Protein AF-A0A5B1R4I8-F1 (afdb_monomer_lite)

Structure (mmCIF, N/CA/C/O backbone):
data_AF-A0A5B1R4I8-F1
#
_entry.id   AF-A0A5B1R4I8-F1
#
loop_
_atom_site.group_PDB
_atom_site.id
_atom_site.type_symbol
_atom_site.label_atom_id
_atom_site.label_alt_id
_atom_site.label_comp_id
_atom_site.label_asym_id
_atom_site.label_entity_id
_atom_site.label_seq_id
_atom_site.pdbx_PDB_ins_code
_atom_site.Cartn_x
_atom_site.Cartn_y
_atom_site.Cartn_z
_atom_site.occupancy
_atom_site.B_iso_or_equiv
_atom_site.auth_seq_id
_atom_site.auth_comp_id
_atom_site.auth_asym_id
_atom_site.auth_atom_id
_atom_site.pdbx_PDB_model_num
ATOM 1 N N . MET A 1 1 ? 56.153 -8.643 29.360 1.00 55.69 1 MET A N 1
ATOM 2 C CA . MET A 1 1 ? 56.517 -7.426 28.606 1.00 55.69 1 MET A CA 1
ATOM 3 C C . MET A 1 1 ? 56.686 -7.795 27.145 1.00 55.69 1 MET A C 1
ATOM 5 O O . MET A 1 1 ? 57.726 -8.326 26.800 1.00 55.69 1 MET A O 1
ATOM 9 N N . LEU A 1 2 ? 55.661 -7.574 26.323 1.00 50.69 2 LEU A N 1
ATOM 10 C CA . LEU A 1 2 ? 55.750 -7.568 24.861 1.00 50.69 2 LEU A CA 1
ATOM 11 C C . LEU A 1 2 ? 54.659 -6.614 24.362 1.00 50.69 2 LEU A C 1
ATOM 13 O O . LEU A 1 2 ? 53.471 -6.901 24.487 1.00 50.69 2 LEU A O 1
ATOM 17 N N . SER A 1 3 ? 55.096 -5.450 23.891 1.00 52.41 3 SER A N 1
ATOM 18 C CA . SER A 1 3 ? 54.272 -4.407 23.287 1.00 52.41 3 SER A CA 1
ATOM 19 C C . SER A 1 3 ? 53.891 -4.801 21.861 1.00 52.41 3 SER A C 1
ATOM 21 O O . SER A 1 3 ? 54.746 -5.240 21.092 1.00 52.41 3 SER A O 1
ATOM 23 N N . ARG A 1 4 ? 52.628 -4.593 21.486 1.00 55.16 4 ARG A N 1
ATOM 24 C CA . ARG A 1 4 ? 52.207 -4.484 20.086 1.00 55.16 4 ARG A CA 1
ATOM 25 C C . ARG A 1 4 ? 51.224 -3.331 19.961 1.00 55.16 4 ARG A C 1
ATOM 27 O O . ARG A 1 4 ? 50.082 -3.420 20.398 1.00 55.16 4 ARG A O 1
ATOM 34 N N . GLU A 1 5 ? 51.727 -2.251 19.385 1.00 56.59 5 GLU A N 1
ATOM 35 C CA . GLU A 1 5 ? 50.950 -1.146 18.849 1.00 56.59 5 GLU A CA 1
ATOM 36 C C . GLU A 1 5 ? 50.209 -1.621 17.591 1.00 56.59 5 GLU A C 1
ATOM 38 O O . GLU A 1 5 ? 50.748 -2.353 16.758 1.00 56.59 5 GLU A O 1
ATOM 43 N N . SER A 1 6 ? 48.959 -1.200 17.440 1.00 61.28 6 SER A N 1
ATOM 44 C CA . SER A 1 6 ? 48.276 -1.181 16.150 1.00 61.28 6 SER A CA 1
ATOM 45 C C . SER A 1 6 ? 47.501 0.116 16.048 1.00 61.28 6 SER A C 1
ATOM 47 O O . SER A 1 6 ? 46.487 0.316 16.710 1.00 61.28 6 SER A O 1
ATOM 49 N N . MET A 1 7 ? 48.039 1.004 15.219 1.00 54.91 7 MET A N 1
ATOM 50 C CA . MET A 1 7 ? 47.319 2.116 14.625 1.00 54.91 7 MET A CA 1
ATOM 51 C C . MET A 1 7 ? 46.495 1.589 13.450 1.00 54.91 7 MET A C 1
ATOM 53 O O . MET A 1 7 ? 47.052 0.910 12.591 1.00 54.91 7 MET A O 1
ATOM 57 N N . SER A 1 8 ? 45.213 1.948 13.368 1.00 48.31 8 SER A N 1
ATOM 58 C CA . SER A 1 8 ? 44.588 2.289 12.084 1.00 48.31 8 SER A CA 1
ATOM 59 C C . SER A 1 8 ? 43.256 3.017 12.291 1.00 48.31 8 SER A C 1
ATOM 61 O O . SER A 1 8 ? 42.452 2.654 13.146 1.00 48.31 8 SER A O 1
ATOM 63 N N . SER A 1 9 ? 43.088 4.081 11.514 1.00 49.16 9 SER A N 1
ATOM 64 C CA . SER A 1 9 ? 42.090 5.149 11.589 1.00 49.16 9 SER A CA 1
ATOM 65 C C . SER A 1 9 ? 40.672 4.739 11.160 1.00 49.16 9 SER A C 1
ATOM 67 O O . SER A 1 9 ? 40.530 3.904 10.267 1.00 49.16 9 SER A O 1
ATOM 69 N N . PRO A 1 10 ? 39.614 5.421 11.640 1.00 55.16 10 PRO A N 1
ATOM 70 C CA . PRO A 1 10 ? 38.330 5.466 10.953 1.00 55.16 10 PRO A CA 1
ATOM 71 C C . PRO A 1 10 ? 38.228 6.711 10.056 1.00 55.16 10 PRO A C 1
ATOM 73 O O . PRO A 1 10 ? 38.318 7.847 10.518 1.00 55.16 10 PRO A O 1
ATOM 76 N N . ASN A 1 11 ? 38.016 6.472 8.760 1.00 43.72 11 ASN A N 1
ATOM 77 C CA . ASN A 1 11 ? 37.629 7.482 7.779 1.00 43.72 11 ASN A CA 1
ATOM 78 C C . ASN A 1 11 ? 36.170 7.900 8.012 1.00 43.72 11 ASN A C 1
ATOM 80 O O . ASN A 1 11 ? 35.257 7.084 7.879 1.00 43.72 11 ASN A O 1
ATOM 84 N N . THR A 1 12 ? 35.950 9.179 8.305 1.00 43.41 12 THR A N 1
ATOM 85 C CA . THR A 1 12 ? 34.622 9.801 8.357 1.00 43.41 12 THR A CA 1
ATOM 86 C C . THR A 1 12 ? 34.209 10.213 6.942 1.00 43.41 12 THR A C 1
ATOM 88 O O . THR A 1 12 ? 34.702 11.202 6.403 1.00 43.41 12 THR A O 1
ATOM 91 N N . LEU A 1 13 ? 33.324 9.433 6.317 1.00 44.06 13 LEU A N 1
ATOM 92 C CA . LEU A 1 13 ? 32.713 9.754 5.025 1.00 44.06 13 LEU A CA 1
ATOM 93 C C . LEU A 1 13 ? 31.563 10.752 5.228 1.00 44.06 13 LEU A C 1
ATOM 95 O O . LEU A 1 13 ? 30.532 10.437 5.817 1.00 44.06 13 LEU A O 1
ATOM 99 N N . ASN A 1 14 ? 31.779 11.968 4.731 1.00 43.81 14 ASN A N 1
ATOM 100 C CA . ASN A 1 14 ? 30.800 13.042 4.630 1.00 43.81 14 ASN A CA 1
ATOM 101 C C . ASN A 1 14 ? 29.722 12.739 3.572 1.00 43.81 14 ASN A C 1
ATOM 103 O O . ASN A 1 14 ? 30.052 12.486 2.418 1.00 43.81 14 ASN A O 1
ATOM 107 N N . GLY A 1 15 ? 28.456 12.931 3.962 1.00 39.62 15 GLY A N 1
ATOM 108 C CA . GLY A 1 15 ? 27.463 13.709 3.203 1.00 39.62 15 GLY A CA 1
ATOM 109 C C . GLY A 1 15 ? 26.665 13.014 2.085 1.00 39.62 15 GLY A C 1
ATOM 110 O O . GLY A 1 15 ? 27.206 12.775 1.008 1.00 39.62 15 GLY A O 1
ATOM 111 N N . PRO A 1 16 ? 25.342 12.812 2.252 1.00 43.59 16 PRO A N 1
ATOM 112 C CA . PRO A 1 16 ? 24.443 12.525 1.139 1.00 43.59 16 PRO A CA 1
ATOM 113 C C . PRO A 1 16 ? 24.052 13.815 0.396 1.00 43.59 16 PRO A C 1
ATOM 115 O O . PRO A 1 16 ? 23.513 14.758 0.980 1.00 43.59 16 PRO A O 1
ATOM 118 N N . ASN A 1 17 ? 24.290 13.839 -0.918 1.00 41.38 17 ASN A N 1
ATOM 119 C CA . ASN A 1 17 ? 23.752 14.849 -1.828 1.00 41.38 17 ASN A CA 1
ATOM 120 C C . ASN A 1 17 ? 22.240 14.642 -1.995 1.00 41.38 17 ASN A C 1
ATOM 122 O O . ASN A 1 17 ? 21.794 13.665 -2.595 1.00 41.38 17 ASN A O 1
ATOM 126 N N . ALA A 1 18 ? 21.454 15.586 -1.481 1.00 39.88 18 ALA A N 1
ATOM 127 C CA . ALA A 1 18 ? 20.021 15.664 -1.713 1.00 39.88 18 ALA A CA 1
ATOM 128 C C . ALA A 1 18 ? 19.746 16.130 -3.154 1.00 39.88 18 ALA A C 1
ATOM 130 O O . ALA A 1 18 ? 19.922 17.304 -3.488 1.00 39.88 18 ALA A O 1
ATOM 131 N N . PHE A 1 19 ? 19.287 15.217 -4.011 1.00 45.62 19 PHE A N 1
ATOM 132 C CA . PHE A 1 19 ? 18.720 15.565 -5.312 1.00 45.62 19 PHE A CA 1
ATOM 133 C C . PHE A 1 19 ? 17.365 16.258 -5.109 1.00 45.62 19 PHE A C 1
ATOM 135 O O . PHE A 1 19 ? 16.342 15.622 -4.867 1.00 45.62 19 PHE A O 1
ATOM 142 N N . LYS A 1 20 ? 17.353 17.589 -5.223 1.00 44.16 20 LYS A N 1
ATOM 143 C CA . LYS A 1 20 ? 16.128 18.367 -5.435 1.00 44.16 20 LYS A CA 1
ATOM 144 C C . LYS A 1 20 ? 15.657 18.140 -6.870 1.00 44.16 20 LYS A C 1
ATOM 146 O O . LYS A 1 20 ? 16.235 18.707 -7.792 1.00 44.16 20 LYS A O 1
ATOM 151 N N . SER A 1 21 ? 14.600 17.354 -7.059 1.00 40.22 21 SER A N 1
ATOM 152 C CA . SER A 1 21 ? 13.831 17.368 -8.306 1.00 40.22 21 SER A CA 1
ATOM 153 C C . SER A 1 21 ? 12.453 17.974 -8.044 1.00 40.22 21 SER A C 1
ATOM 155 O O . SER A 1 21 ? 11.645 17.472 -7.271 1.00 40.22 21 SER A O 1
ATOM 157 N N . SER A 1 22 ? 12.252 19.144 -8.642 1.00 48.78 22 SER A N 1
ATOM 158 C CA . SER A 1 22 ? 10.980 19.848 -8.757 1.00 48.78 22 SER A CA 1
ATOM 159 C C . SER A 1 22 ? 10.248 19.262 -9.962 1.00 48.78 22 SER A C 1
ATOM 161 O O . SER A 1 22 ? 10.808 19.293 -11.058 1.00 48.78 22 SER A O 1
ATOM 163 N N . TRP A 1 23 ? 9.015 18.788 -9.788 1.00 51.16 23 TRP A N 1
ATOM 164 C CA . TRP A 1 23 ? 8.148 18.388 -10.898 1.00 51.16 23 TRP A CA 1
ATOM 165 C C . TRP A 1 23 ? 6.871 19.234 -10.917 1.00 51.16 23 TRP A C 1
ATOM 167 O O . TRP A 1 23 ? 6.248 19.414 -9.868 1.00 51.16 23 TRP A O 1
ATOM 177 N N . PRO A 1 24 ? 6.462 19.743 -12.092 1.00 52.94 24 PRO A N 1
ATOM 178 C CA . PRO A 1 24 ? 5.142 20.309 -12.294 1.00 52.94 24 PRO A CA 1
ATOM 179 C C . PRO A 1 24 ? 4.124 19.196 -12.571 1.00 52.94 24 PRO A C 1
ATOM 181 O O . PRO A 1 24 ? 4.432 18.176 -13.187 1.00 52.94 24 PRO A O 1
ATOM 184 N N . GLY A 1 25 ? 2.898 19.415 -12.098 1.00 45.69 25 GLY A N 1
ATOM 185 C CA . GLY A 1 25 ? 1.777 18.502 -12.270 1.00 45.69 25 GLY A CA 1
ATOM 186 C C . GLY A 1 25 ? 1.287 18.410 -13.716 1.00 45.69 25 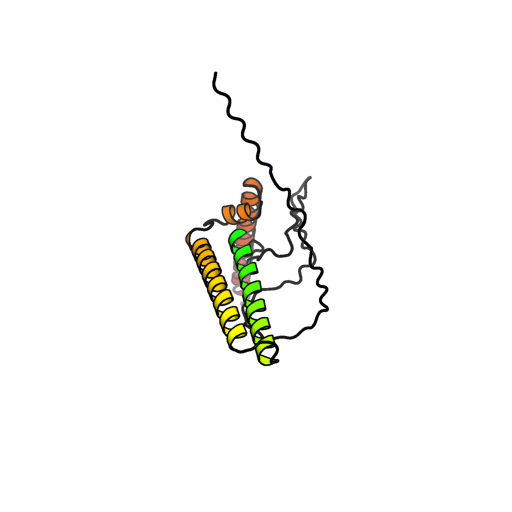GLY A C 1
ATOM 187 O O . GLY A 1 25 ? 1.279 19.392 -14.457 1.00 45.69 25 GLY A O 1
ATOM 188 N N . GLY A 1 26 ? 0.824 17.217 -14.082 1.00 39.75 26 GLY A N 1
ATOM 189 C CA . GLY A 1 26 ? 0.182 16.929 -15.359 1.00 39.75 26 GLY A CA 1
ATOM 190 C C . GLY A 1 26 ? -0.670 15.666 -15.258 1.00 39.75 26 GLY A C 1
ATOM 191 O O . GLY A 1 26 ? -0.153 14.562 -15.143 1.00 39.75 26 GLY A O 1
ATOM 192 N N . SER A 1 27 ? -1.982 15.877 -15.258 1.00 54.22 27 SER A N 1
ATOM 193 C CA . SER A 1 27 ? -3.074 14.899 -15.221 1.00 54.22 27 SER A CA 1
ATOM 194 C C . SER A 1 27 ? -3.151 14.033 -16.489 1.00 54.22 27 SER A C 1
ATOM 196 O O . SER A 1 27 ? -2.973 14.574 -17.577 1.00 54.22 27 SER A O 1
ATOM 198 N N . ALA A 1 28 ? -3.501 12.742 -16.364 1.00 45.56 28 ALA A N 1
ATOM 199 C CA . ALA A 1 28 ? -4.686 12.150 -17.017 1.00 45.56 28 ALA A CA 1
ATOM 200 C C . ALA A 1 28 ? -4.832 10.622 -16.795 1.00 45.56 28 ALA A C 1
ATOM 202 O O . ALA A 1 28 ? -3.913 9.832 -16.984 1.00 45.56 28 ALA A O 1
ATOM 203 N N . HIS A 1 29 ? -6.062 10.280 -16.410 1.00 48.75 29 HIS A N 1
ATOM 204 C CA . HIS A 1 29 ? -6.829 9.028 -16.368 1.00 48.75 29 HIS A CA 1
ATOM 205 C C . HIS A 1 29 ? -6.357 7.737 -17.073 1.00 48.75 29 HIS A C 1
ATOM 207 O O . HIS A 1 29 ? -6.018 7.722 -18.250 1.00 48.75 29 HIS A O 1
ATOM 213 N N . GLY A 1 30 ? -6.579 6.616 -16.372 1.00 37.00 30 GLY A N 1
ATOM 214 C CA . GLY A 1 30 ? -6.751 5.264 -16.923 1.00 37.00 30 GLY A CA 1
ATOM 215 C C . GLY A 1 30 ? -7.146 4.293 -15.805 1.00 37.00 30 GLY A C 1
ATOM 216 O O . GLY A 1 30 ? -6.311 3.950 -14.979 1.00 37.00 30 GLY A O 1
ATOM 217 N N . GLY A 1 31 ? -8.436 3.958 -15.708 1.00 41.28 31 GLY A N 1
ATOM 218 C CA . GLY A 1 31 ? -9.053 3.335 -14.534 1.00 41.28 31 GLY A CA 1
ATOM 219 C C . GLY A 1 31 ? -8.871 1.820 -14.388 1.00 41.28 31 GLY A C 1
ATOM 220 O O . GLY A 1 31 ? -8.952 1.067 -15.353 1.00 41.28 31 GLY A O 1
ATOM 221 N N . SER A 1 32 ? -8.746 1.407 -13.127 1.00 39.34 32 SER A N 1
ATOM 222 C CA . SER A 1 32 ? -9.056 0.081 -12.593 1.00 39.34 32 SER A CA 1
ATOM 223 C C . SER A 1 32 ? -9.916 0.319 -11.348 1.00 39.34 32 SER A C 1
ATOM 225 O O . SER A 1 32 ? -9.500 1.008 -10.414 1.00 39.34 32 SER A O 1
ATOM 227 N N . TYR A 1 33 ? -11.169 -0.137 -11.379 1.00 38.03 33 TYR A N 1
ATOM 228 C CA . TYR A 1 33 ? -12.162 0.125 -10.337 1.00 38.03 33 TYR A CA 1
ATOM 229 C C . TYR A 1 33 ? -11.952 -0.800 -9.133 1.00 38.03 33 TYR A C 1
ATOM 231 O O . TYR A 1 33 ? -12.708 -1.743 -8.921 1.00 38.03 33 TYR A O 1
ATOM 239 N N . PHE A 1 34 ? -10.981 -0.478 -8.284 1.00 36.94 34 PHE A N 1
ATOM 240 C CA . PHE A 1 34 ? -11.205 -0.653 -6.854 1.00 36.94 34 PHE A CA 1
ATOM 241 C C . PHE A 1 34 ? -11.958 0.586 -6.377 1.00 36.94 34 PHE A C 1
ATOM 243 O O . PHE A 1 34 ? -11.465 1.706 -6.511 1.00 36.94 34 PHE A O 1
ATOM 250 N N . HIS A 1 35 ? -13.168 0.408 -5.841 1.00 35.53 35 HIS A N 1
ATOM 251 C CA . HIS A 1 35 ? -13.882 1.456 -5.109 1.00 35.53 35 HIS A CA 1
ATOM 252 C C . HIS A 1 35 ? -13.133 1.771 -3.803 1.00 35.53 35 HIS A C 1
ATOM 254 O O . HIS A 1 35 ? -13.591 1.488 -2.701 1.00 35.53 35 HIS A O 1
ATOM 260 N N . SER A 1 36 ? -11.948 2.363 -3.929 1.00 37.72 36 SER A N 1
ATOM 261 C CA . SER A 1 36 ? -11.326 3.130 -2.870 1.00 37.72 36 SER A CA 1
ATOM 262 C C . SER A 1 36 ? -12.093 4.441 -2.820 1.00 37.72 36 SER A C 1
ATOM 264 O O . SER A 1 36 ? -11.962 5.294 -3.702 1.00 37.72 36 SER A O 1
ATOM 266 N N . CYS A 1 37 ? -12.976 4.571 -1.833 1.00 35.22 37 CYS A N 1
ATOM 267 C CA . CYS A 1 37 ? -13.585 5.845 -1.494 1.00 35.22 37 CYS A CA 1
ATOM 268 C C . CYS A 1 37 ? -12.460 6.802 -1.076 1.00 35.22 37 CYS A C 1
ATOM 270 O O . CYS A 1 37 ? -12.168 6.942 0.109 1.00 35.22 37 CYS A O 1
ATOM 272 N N . ARG A 1 38 ? -11.826 7.477 -2.045 1.00 34.19 38 ARG A N 1
ATOM 273 C CA . ARG A 1 38 ? -11.062 8.702 -1.800 1.00 34.19 38 ARG A CA 1
ATOM 274 C C . ARG A 1 38 ? -12.071 9.778 -1.421 1.00 34.19 38 ARG A C 1
ATOM 276 O O . ARG A 1 38 ? -12.463 10.611 -2.232 1.00 34.19 38 ARG A 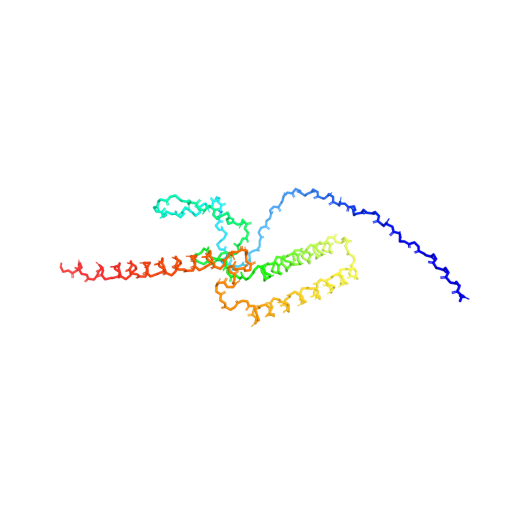O 1
ATOM 283 N N . LEU A 1 39 ? -12.546 9.700 -0.181 1.00 32.34 39 LEU A N 1
ATOM 284 C CA . LEU A 1 39 ? -13.180 10.821 0.482 1.00 32.34 39 LEU A CA 1
ATOM 285 C C . LEU A 1 39 ? -12.155 11.957 0.429 1.00 32.34 39 LEU A C 1
ATOM 287 O O . LEU A 1 39 ? -11.015 11.790 0.859 1.00 32.34 39 LEU A O 1
ATOM 291 N N . SER A 1 40 ? -12.524 13.078 -0.184 1.00 34.88 40 SER A N 1
ATOM 292 C CA . SER A 1 40 ? -11.765 14.316 -0.058 1.00 34.88 40 SER A CA 1
ATOM 293 C C . SER A 1 40 ? -11.870 14.722 1.411 1.00 34.88 40 SER A C 1
ATOM 295 O O . SER A 1 40 ? -12.924 15.157 1.869 1.00 34.88 40 SER A O 1
ATOM 297 N N . VAL A 1 41 ? -10.828 14.411 2.183 1.00 41.91 41 VAL A N 1
ATOM 298 C CA . VAL A 1 41 ? -10.797 14.644 3.626 1.00 41.91 41 VAL A CA 1
ATOM 299 C C . VAL A 1 41 ? -10.325 16.071 3.860 1.00 41.91 41 VAL A C 1
ATOM 301 O O . VAL A 1 41 ? -9.137 16.324 4.054 1.00 41.91 41 VAL A O 1
ATOM 304 N N . ASP A 1 42 ? -11.273 17.005 3.885 1.00 36.81 42 ASP A N 1
ATOM 305 C CA . ASP A 1 42 ? -11.157 18.123 4.814 1.00 36.81 42 ASP A CA 1
ATOM 306 C C . ASP A 1 42 ? -10.993 17.507 6.206 1.00 36.81 42 ASP A C 1
ATOM 308 O O . ASP A 1 42 ? -11.856 16.755 6.652 1.00 36.81 42 ASP A O 1
ATOM 312 N N . SER A 1 43 ? -9.838 17.751 6.830 1.00 39.09 43 SER A N 1
ATOM 313 C CA . SER A 1 43 ? -9.430 17.314 8.172 1.00 39.09 43 SER A CA 1
ATOM 314 C C . SER A 1 43 ? -10.612 16.952 9.087 1.00 39.09 43 SER A C 1
ATOM 316 O O . SER A 1 43 ? -11.187 17.808 9.766 1.00 39.09 43 SER A O 1
ATOM 318 N N . TYR A 1 44 ? -11.000 15.671 9.110 1.00 39.62 44 TYR A N 1
ATOM 319 C CA . TYR A 1 44 ? -12.042 15.206 10.017 1.00 39.62 44 TYR A CA 1
ATOM 320 C C . TYR A 1 44 ? -11.448 15.157 11.424 1.00 39.62 44 TYR A C 1
ATOM 322 O O . TYR A 1 44 ? -10.849 14.169 11.846 1.00 39.62 44 TYR A O 1
ATOM 330 N N . CYS A 1 45 ? -11.638 16.234 12.184 1.00 39.66 45 CYS A N 1
ATOM 331 C CA . CYS A 1 45 ? -11.582 16.154 13.635 1.00 39.66 45 CYS A CA 1
ATOM 332 C C . CYS A 1 45 ? -12.733 15.246 14.084 1.00 39.66 45 CYS A C 1
ATOM 334 O O . CYS A 1 45 ? -13.885 15.679 14.124 1.00 39.66 45 CYS A O 1
ATOM 336 N N . LEU A 1 46 ? -12.436 13.993 14.439 1.00 42.78 46 LEU A N 1
ATOM 337 C CA . LEU A 1 46 ? -13.361 13.167 15.211 1.00 42.78 46 LEU A CA 1
ATOM 338 C C . LEU A 1 46 ? -13.572 13.856 16.562 1.00 42.78 46 LEU A C 1
ATOM 340 O O . LEU A 1 46 ? -12.806 13.667 17.505 1.00 42.78 46 LEU A O 1
ATOM 344 N N . LEU A 1 47 ? -14.608 14.690 16.656 1.00 39.47 47 LEU A N 1
ATOM 345 C CA . LEU A 1 47 ? -15.054 15.226 17.930 1.00 39.47 47 LEU A CA 1
ATOM 346 C C . LEU A 1 47 ? -15.589 14.048 18.747 1.00 39.47 47 LEU A C 1
ATOM 348 O O . LEU A 1 47 ? -16.633 13.452 18.466 1.00 39.47 47 LEU A O 1
ATOM 352 N N . ILE A 1 48 ? -14.808 13.654 19.745 1.00 43.28 48 ILE A N 1
ATOM 353 C CA . ILE A 1 48 ? -15.255 12.766 20.807 1.00 43.28 48 ILE A CA 1
ATOM 354 C C . ILE A 1 48 ? -16.200 13.610 21.666 1.00 43.28 48 ILE A C 1
ATOM 356 O O . ILE A 1 48 ? -15.767 14.300 22.584 1.00 43.28 48 ILE A O 1
ATOM 360 N N . SER A 1 49 ? -17.491 13.623 21.330 1.00 40.69 49 SER A N 1
ATOM 361 C CA . SER A 1 49 ? -18.526 14.219 22.178 1.00 40.69 49 SER A CA 1
ATOM 362 C C . SER A 1 49 ? -18.769 13.311 23.385 1.00 40.69 49 SER A C 1
ATOM 364 O O . SER A 1 49 ? -19.757 12.589 23.451 1.00 40.69 49 SER A O 1
ATOM 366 N N . GLY A 1 50 ? -17.816 13.318 24.315 1.00 40.75 50 GLY A N 1
ATOM 367 C CA . GLY A 1 50 ? -17.966 12.827 25.676 1.00 40.75 50 GLY A CA 1
ATOM 368 C C . GLY A 1 50 ? -18.011 14.029 26.609 1.00 40.75 50 GLY A C 1
ATOM 369 O O . GLY A 1 50 ? -17.107 14.862 26.597 1.00 40.75 50 GLY A O 1
ATOM 370 N N . SER A 1 51 ? -19.101 14.146 27.362 1.00 49.75 51 SER A N 1
ATOM 371 C CA . SER A 1 51 ? -19.289 15.135 28.420 1.00 49.75 51 SER A CA 1
ATOM 372 C C . SER A 1 51 ? -18.046 15.242 29.317 1.00 49.75 51 SER A C 1
ATOM 374 O O . SER A 1 51 ? -17.501 14.233 29.752 1.00 49.75 51 SER A O 1
ATOM 376 N N . THR A 1 52 ? -17.662 16.489 29.608 1.00 43.47 52 THR A N 1
ATOM 377 C CA . THR A 1 52 ? -16.641 16.947 30.570 1.00 43.47 52 THR A CA 1
ATOM 378 C C . THR A 1 52 ? -15.176 16.550 30.309 1.00 43.47 52 THR A C 1
ATOM 380 O O . THR A 1 52 ? -14.707 15.486 30.685 1.00 43.47 52 THR A O 1
ATOM 383 N N . ALA A 1 53 ? -14.448 17.533 29.758 1.00 43.78 53 ALA A N 1
ATOM 384 C CA . ALA A 1 53 ? -13.027 17.823 29.977 1.00 43.78 53 ALA A CA 1
ATOM 385 C C . ALA A 1 53 ? -11.985 16.767 29.557 1.00 43.78 53 ALA A C 1
ATOM 387 O O . ALA A 1 53 ? -11.221 16.289 30.382 1.00 43.78 53 ALA A O 1
ATOM 388 N N . CYS A 1 54 ? -11.918 16.464 28.257 1.00 38.88 54 CYS A N 1
ATOM 389 C CA . CYS A 1 54 ? -10.674 16.344 27.473 1.00 38.88 54 CYS A CA 1
ATOM 390 C C . CYS A 1 54 ? -11.028 15.782 26.093 1.00 38.88 54 CYS A C 1
ATOM 392 O O . CYS A 1 54 ? -11.031 14.573 25.875 1.00 38.88 54 CYS A O 1
ATOM 394 N N . ALA A 1 55 ? -11.339 16.661 25.137 1.00 44.50 55 ALA A N 1
ATOM 395 C CA . ALA A 1 55 ? -11.431 16.258 23.740 1.00 44.50 55 ALA A CA 1
ATOM 396 C C . ALA A 1 55 ? -10.013 15.937 23.245 1.00 44.50 55 ALA A C 1
ATOM 398 O O . ALA A 1 55 ? -9.300 16.819 22.767 1.00 44.50 55 ALA A O 1
ATOM 399 N N . GLN A 1 56 ? -9.578 14.684 23.400 1.00 50.03 56 GLN A N 1
ATOM 400 C CA . GLN A 1 56 ? -8.370 14.202 22.742 1.00 50.03 56 GLN A CA 1
ATOM 401 C C . GLN A 1 56 ? -8.619 14.261 21.235 1.00 50.03 56 GLN A C 1
ATOM 403 O O . GLN A 1 56 ? -9.331 13.434 20.665 1.00 50.03 56 GLN A O 1
ATOM 408 N N . ARG A 1 57 ? -8.069 15.292 20.588 1.00 48.72 57 ARG A N 1
ATOM 409 C CA . ARG A 1 57 ? -7.974 15.346 19.132 1.00 48.72 57 ARG A CA 1
ATOM 410 C C . ARG A 1 57 ? -6.950 14.306 18.710 1.00 48.72 57 ARG A C 1
ATOM 412 O O . ARG A 1 57 ? -5.753 14.578 18.683 1.00 48.72 57 ARG A O 1
ATOM 419 N N . ILE A 1 58 ? -7.432 13.112 18.392 1.00 52.50 58 ILE A N 1
ATOM 420 C CA . ILE A 1 58 ? -6.636 12.134 17.664 1.00 52.50 58 ILE A CA 1
ATOM 421 C C . ILE A 1 58 ? -6.479 12.711 16.258 1.00 52.50 58 ILE A C 1
ATOM 423 O O . ILE A 1 58 ? -7.431 12.751 15.478 1.00 52.50 58 ILE A O 1
ATOM 427 N N . SER A 1 59 ? -5.299 13.260 15.975 1.00 50.41 59 SER A N 1
ATOM 428 C CA . SER A 1 59 ? -4.952 13.721 14.634 1.00 50.41 59 SER A CA 1
ATOM 429 C C . SER A 1 59 ? -4.721 12.482 13.779 1.00 50.41 59 SER A C 1
ATOM 431 O O . SER A 1 59 ? -3.674 11.850 13.863 1.00 50.41 59 SER A O 1
ATOM 433 N N . VAL A 1 60 ? -5.736 12.089 13.015 1.00 53.53 60 VAL A N 1
ATOM 434 C CA . VAL A 1 60 ? -5.646 10.962 12.084 1.00 53.53 60 VAL A CA 1
ATOM 435 C C . VAL A 1 60 ? -4.757 11.400 10.917 1.00 53.53 60 VAL A C 1
ATOM 437 O O . VAL A 1 60 ? -5.058 12.393 10.257 1.00 53.53 60 VAL A O 1
ATOM 440 N N . HIS A 1 61 ? -3.639 10.707 10.683 1.00 55.28 61 HIS A N 1
ATOM 441 C CA . HIS A 1 61 ? -2.748 11.016 9.564 1.00 55.28 61 HIS A CA 1
ATOM 442 C C . HIS A 1 61 ? -3.497 10.931 8.222 1.00 55.28 61 HIS A C 1
ATOM 444 O O . HIS A 1 61 ? -4.166 9.939 7.925 1.00 55.28 61 HIS A O 1
ATOM 450 N N . SER A 1 62 ? -3.383 11.974 7.394 1.00 56.28 62 SER A N 1
ATOM 451 C CA . SER A 1 62 ? -3.872 11.965 6.014 1.00 56.28 62 SER A CA 1
ATOM 452 C C . SER A 1 62 ? -3.080 10.919 5.220 1.00 56.28 62 SER A C 1
ATOM 454 O O . SER A 1 62 ? -1.919 11.150 4.897 1.00 56.28 62 SER A O 1
ATOM 456 N N . GLY A 1 63 ? -3.678 9.756 4.960 1.00 70.00 63 GLY A N 1
ATOM 457 C CA . GLY A 1 63 ? -3.012 8.640 4.271 1.00 70.00 63 GLY A CA 1
ATOM 458 C C . GLY A 1 63 ? -3.361 7.258 4.815 1.00 70.00 63 GLY A C 1
ATOM 459 O O . GLY A 1 63 ? -3.132 6.266 4.135 1.00 70.00 63 GLY A O 1
ATOM 460 N N . ILE A 1 64 ? -3.970 7.183 6.002 1.00 79.25 64 ILE A N 1
ATOM 461 C CA . ILE A 1 64 ? -4.380 5.906 6.584 1.00 79.25 64 ILE A CA 1
ATOM 462 C C . ILE A 1 64 ? -5.493 5.290 5.719 1.00 79.25 64 ILE A C 1
ATOM 464 O O . ILE A 1 64 ? -6.536 5.924 5.536 1.00 79.25 64 ILE A O 1
ATOM 468 N N . PRO A 1 65 ? -5.327 4.058 5.206 1.00 79.94 65 PRO A N 1
ATOM 469 C CA . PRO A 1 65 ? -6.368 3.382 4.451 1.00 79.94 65 PRO A CA 1
ATOM 470 C C . PRO A 1 65 ? -7.479 2.961 5.414 1.00 79.94 65 PRO A C 1
ATOM 472 O O . PRO A 1 65 ? -7.339 1.989 6.160 1.00 79.94 65 PRO A O 1
ATOM 475 N N . LEU A 1 66 ? -8.583 3.709 5.422 1.00 85.00 66 LEU A N 1
ATOM 476 C CA . LEU A 1 66 ? -9.718 3.449 6.303 1.00 85.00 66 LEU A CA 1
ATOM 477 C C . LEU A 1 66 ? -10.705 2.460 5.671 1.00 85.00 66 LEU A C 1
ATOM 479 O O . LEU A 1 66 ? -11.003 2.521 4.481 1.00 85.00 66 LEU A O 1
ATOM 483 N N . ASN A 1 67 ? -11.251 1.563 6.486 1.00 83.75 67 ASN A N 1
ATOM 484 C CA . ASN A 1 67 ? -12.366 0.704 6.108 1.00 83.75 67 ASN A CA 1
ATOM 485 C C . ASN A 1 67 ? -13.705 1.470 6.154 1.00 83.75 67 ASN A C 1
ATOM 487 O O . ASN A 1 67 ? -13.772 2.634 6.550 1.00 83.75 67 ASN A O 1
ATOM 491 N N . GLN A 1 68 ? -14.804 0.788 5.815 1.00 79.12 68 GLN A N 1
ATOM 492 C CA . GLN A 1 68 ? -16.169 1.343 5.843 1.00 79.12 68 GLN A CA 1
ATOM 493 C C . GLN A 1 68 ? -16.616 1.907 7.209 1.00 79.12 68 GLN A C 1
ATOM 495 O O . GLN A 1 68 ? -17.661 2.545 7.302 1.00 79.12 68 GLN A O 1
ATOM 500 N N . TRP A 1 69 ? -15.851 1.653 8.271 1.00 78.25 69 TRP A N 1
ATOM 501 C CA . TRP A 1 69 ? -16.115 2.111 9.629 1.00 78.25 69 TRP A CA 1
ATOM 502 C C . TRP A 1 69 ? -15.142 3.197 10.107 1.00 78.25 69 TRP A C 1
ATOM 504 O O . TRP A 1 69 ? -15.145 3.526 11.292 1.00 78.25 69 TRP A O 1
ATOM 514 N N . GLY A 1 70 ? -14.303 3.737 9.217 1.00 83.12 70 GLY A N 1
ATOM 515 C CA . GLY A 1 70 ? -13.348 4.794 9.551 1.00 83.12 70 GLY A CA 1
ATOM 516 C C . GLY A 1 70 ? -12.153 4.321 10.383 1.00 83.12 70 GLY A C 1
ATOM 517 O O . GLY A 1 70 ? -11.517 5.142 11.036 1.00 83.12 70 GLY A O 1
ATOM 518 N N . LEU A 1 71 ? -11.859 3.016 10.393 1.00 85.12 71 LEU A N 1
ATOM 519 C CA . LEU A 1 71 ? -10.704 2.436 11.088 1.00 85.12 71 LEU A CA 1
ATOM 520 C C . LEU A 1 71 ? -9.639 1.981 10.090 1.00 85.12 71 LEU A C 1
ATOM 522 O O . LEU A 1 71 ? -10.017 1.600 8.981 1.00 85.12 71 LEU A O 1
ATOM 526 N N . PRO A 1 72 ? -8.345 1.951 10.462 1.00 87.38 72 PRO A N 1
ATOM 527 C CA . PRO A 1 72 ? -7.315 1.402 9.592 1.00 87.38 72 PRO A CA 1
ATOM 528 C C . PRO A 1 72 ? -7.672 -0.020 9.144 1.00 87.38 72 PRO A C 1
ATOM 530 O O . PRO A 1 72 ? -8.096 -0.855 9.943 1.00 87.38 72 PRO A O 1
ATOM 533 N N . SER A 1 73 ? -7.551 -0.266 7.844 1.00 86.88 73 SER A N 1
ATOM 534 C CA . SER A 1 73 ? -7.940 -1.526 7.200 1.00 86.88 73 SER A CA 1
ATOM 535 C C . SER A 1 73 ? -6.863 -2.610 7.279 1.00 86.88 73 SER A C 1
ATOM 537 O O . SER A 1 73 ? -7.189 -3.790 7.199 1.00 86.88 73 SER A O 1
ATOM 539 N N . CYS A 1 74 ? -5.605 -2.219 7.465 1.00 89.50 74 CYS A N 1
ATOM 540 C CA . CYS A 1 74 ? -4.445 -3.101 7.533 1.00 89.50 74 CYS A CA 1
ATOM 541 C C . CYS A 1 74 ? -3.409 -2.556 8.526 1.00 89.50 74 CYS A C 1
ATOM 543 O O . CYS A 1 74 ? -3.550 -1.441 9.039 1.00 89.50 74 CYS A O 1
ATOM 545 N N . SER A 1 75 ? -2.375 -3.348 8.811 1.00 92.69 75 SER A N 1
ATOM 546 C CA . SER A 1 75 ? -1.257 -2.919 9.653 1.00 92.69 75 SER A CA 1
ATOM 547 C C . SER A 1 75 ? -0.460 -1.787 8.999 1.00 92.69 75 SER A C 1
ATOM 549 O O . SER A 1 75 ? -0.432 -1.656 7.774 1.00 92.69 75 SER A O 1
ATOM 551 N N . TYR A 1 76 ? 0.239 -0.991 9.810 1.00 92.19 76 TYR A N 1
ATOM 552 C CA . TYR A 1 76 ? 1.130 0.050 9.291 1.00 92.19 76 TYR A CA 1
ATOM 553 C C . TYR A 1 76 ? 2.216 -0.527 8.371 1.00 92.19 76 TYR A C 1
ATOM 555 O O . TYR A 1 76 ? 2.470 0.010 7.297 1.00 92.19 76 TYR A O 1
ATOM 563 N N . ARG A 1 77 ? 2.817 -1.664 8.751 1.00 93.69 77 ARG A N 1
ATOM 564 C CA . ARG A 1 77 ? 3.845 -2.339 7.942 1.00 93.69 77 ARG A CA 1
ATOM 565 C C . ARG A 1 77 ? 3.306 -2.758 6.575 1.00 93.69 77 ARG A C 1
ATOM 567 O O . ARG A 1 77 ? 3.946 -2.474 5.569 1.00 93.69 77 ARG A O 1
ATOM 574 N N . TYR A 1 78 ? 2.119 -3.364 6.533 1.00 93.75 78 TYR A N 1
ATOM 575 C CA . TYR A 1 78 ? 1.463 -3.710 5.272 1.00 93.75 78 TYR A CA 1
ATOM 576 C C . TYR A 1 78 ? 1.190 -2.461 4.429 1.00 93.75 78 TYR A C 1
ATOM 578 O O . TYR A 1 78 ? 1.445 -2.455 3.229 1.00 93.75 78 TYR A O 1
ATOM 586 N N . HIS A 1 79 ? 0.693 -1.387 5.051 1.00 92.56 79 HIS A N 1
ATOM 587 C CA . HIS A 1 79 ? 0.434 -0.138 4.343 1.00 92.56 79 HIS A CA 1
ATOM 588 C C . HIS A 1 79 ? 1.701 0.432 3.694 1.00 92.56 79 HIS A C 1
ATOM 590 O O . HIS A 1 79 ? 1.649 0.832 2.535 1.00 92.56 79 HIS A O 1
ATOM 596 N N . MET A 1 80 ? 2.834 0.414 4.400 1.00 94.44 80 MET A N 1
ATOM 597 C CA . MET A 1 80 ? 4.115 0.855 3.844 1.00 94.44 80 MET A CA 1
ATOM 598 C C . MET A 1 80 ? 4.560 -0.007 2.659 1.00 94.44 80 MET A C 1
ATOM 600 O O . MET A 1 80 ? 4.934 0.546 1.631 1.00 94.44 80 MET A O 1
ATOM 604 N N . LEU A 1 81 ? 4.451 -1.336 2.763 1.00 95.44 81 LEU A N 1
ATOM 605 C CA . LEU A 1 81 ? 4.767 -2.239 1.648 1.00 95.44 81 LEU A CA 1
ATOM 606 C C . LEU A 1 81 ? 3.891 -1.958 0.423 1.00 95.44 81 LEU A C 1
ATOM 608 O O . LEU A 1 81 ? 4.389 -1.931 -0.695 1.00 95.44 81 LEU A O 1
ATOM 612 N N . HIS A 1 82 ? 2.604 -1.684 0.634 1.00 93.19 82 HIS A N 1
ATOM 613 C CA . HIS A 1 82 ? 1.698 -1.340 -0.456 1.00 93.19 82 HIS A CA 1
ATOM 614 C C . HIS A 1 82 ? 2.039 0.008 -1.113 1.00 93.19 82 HIS A C 1
ATOM 616 O O . HIS A 1 82 ? 1.876 0.160 -2.319 1.00 93.19 82 HIS A O 1
ATOM 622 N N . LEU A 1 83 ? 2.522 0.994 -0.348 1.00 93.88 83 LEU A N 1
ATOM 623 C CA . LEU A 1 83 ? 3.014 2.249 -0.927 1.00 93.88 83 LEU A CA 1
ATOM 624 C C . LEU A 1 83 ? 4.276 2.029 -1.770 1.00 93.88 83 LEU A C 1
ATOM 626 O O . LEU A 1 83 ? 4.390 2.621 -2.840 1.00 93.88 83 LEU A O 1
ATOM 630 N N . GLU A 1 84 ? 5.195 1.177 -1.312 1.00 95.94 84 GLU A N 1
ATOM 631 C CA . GLU A 1 84 ? 6.386 0.813 -2.088 1.00 95.94 84 GLU A CA 1
ATOM 632 C C . GLU A 1 84 ? 6.020 0.066 -3.381 1.00 95.94 84 GLU A C 1
ATOM 634 O O . GLU A 1 84 ? 6.601 0.338 -4.427 1.00 95.94 84 GLU A O 1
ATOM 639 N N . ASP A 1 85 ? 5.040 -0.836 -3.329 1.00 95.75 85 ASP A N 1
ATOM 640 C CA . ASP A 1 85 ? 4.517 -1.556 -4.496 1.00 95.75 85 ASP A CA 1
ATOM 641 C C . ASP A 1 85 ? 3.983 -0.586 -5.567 1.00 95.75 85 ASP A C 1
ATOM 643 O O . ASP A 1 85 ? 4.397 -0.634 -6.726 1.00 95.75 85 ASP A O 1
ATOM 647 N N . LEU A 1 86 ? 3.172 0.399 -5.157 1.00 94.50 86 LEU A N 1
ATOM 648 C CA . LEU A 1 86 ? 2.674 1.453 -6.051 1.00 94.50 86 LEU A CA 1
ATOM 649 C C . LEU A 1 86 ? 3.805 2.291 -6.672 1.00 94.50 86 LEU A C 1
ATOM 651 O O . LEU A 1 86 ? 3.735 2.653 -7.847 1.00 94.50 86 LEU A O 1
ATOM 655 N N . GLU A 1 87 ? 4.858 2.599 -5.910 1.00 96.56 87 GLU A N 1
ATOM 656 C CA . GLU A 1 87 ? 6.026 3.320 -6.432 1.00 96.56 87 GLU A CA 1
ATOM 657 C C . GLU A 1 87 ? 6.776 2.494 -7.493 1.00 96.56 87 GLU A C 1
ATOM 659 O O . GLU A 1 87 ? 7.231 3.033 -8.512 1.00 96.56 87 GLU A O 1
ATOM 664 N N . ILE A 1 88 ? 6.885 1.177 -7.292 1.00 96.19 88 ILE A N 1
ATOM 665 C CA . ILE A 1 88 ? 7.481 0.266 -8.274 1.00 96.19 88 ILE A CA 1
ATOM 666 C C . ILE A 1 88 ? 6.639 0.226 -9.549 1.00 96.19 88 ILE A C 1
ATOM 668 O O . ILE A 1 88 ? 7.200 0.367 -10.639 1.00 96.19 88 ILE A O 1
ATOM 672 N N . GLU A 1 89 ? 5.316 0.093 -9.438 1.00 95.50 89 GLU A N 1
ATOM 673 C CA . GLU A 1 89 ? 4.414 0.104 -10.594 1.00 95.50 89 GLU A CA 1
ATOM 674 C C . GLU A 1 89 ? 4.561 1.394 -11.417 1.00 95.50 89 GLU A C 1
ATOM 676 O O . GLU A 1 89 ? 4.709 1.350 -12.646 1.00 95.50 89 GLU A O 1
ATOM 681 N N . GLU A 1 90 ? 4.580 2.556 -10.753 1.00 96.94 90 GLU A N 1
ATOM 682 C CA . GLU A 1 90 ? 4.799 3.847 -11.413 1.00 96.94 90 GLU A CA 1
ATOM 683 C C . GLU A 1 90 ? 6.168 3.914 -12.101 1.00 96.94 90 GLU A C 1
ATOM 685 O O . GLU A 1 90 ? 6.285 4.416 -13.227 1.00 96.94 90 GLU A O 1
ATOM 690 N N . THR A 1 91 ? 7.201 3.357 -11.469 1.00 97.62 91 THR A N 1
ATOM 691 C CA . THR A 1 91 ? 8.557 3.312 -12.023 1.00 97.62 91 THR A CA 1
ATOM 692 C C . THR A 1 91 ? 8.632 2.424 -13.266 1.00 97.62 91 THR A C 1
ATOM 694 O O . THR A 1 91 ? 9.162 2.859 -14.292 1.00 97.62 91 THR A O 1
ATOM 697 N N . ILE A 1 92 ? 8.046 1.222 -13.236 1.00 96.31 92 ILE A N 1
ATOM 698 C CA . ILE A 1 92 ? 7.968 0.314 -14.395 1.00 96.31 92 ILE A CA 1
ATOM 699 C C . ILE A 1 92 ? 7.214 0.984 -15.549 1.00 96.31 92 ILE A C 1
ATOM 701 O O . ILE A 1 92 ? 7.649 0.925 -16.707 1.00 96.31 92 ILE A O 1
ATOM 705 N N . LYS A 1 93 ? 6.106 1.672 -15.245 1.00 97.38 93 LYS A N 1
ATOM 706 C CA . LYS A 1 93 ? 5.334 2.423 -16.240 1.00 97.38 93 LYS A CA 1
ATOM 707 C C . LYS A 1 93 ? 6.180 3.511 -16.896 1.00 97.38 93 LYS A C 1
ATOM 709 O O . LYS A 1 93 ? 6.156 3.643 -18.118 1.00 97.38 93 LYS A O 1
ATOM 714 N N . LYS A 1 94 ? 6.952 4.265 -16.111 1.00 97.81 94 LYS A N 1
ATOM 715 C CA . LYS A 1 94 ? 7.845 5.306 -16.632 1.00 97.81 94 LYS A CA 1
ATOM 716 C C . LYS A 1 94 ? 8.962 4.726 -17.502 1.00 97.81 94 LYS A C 1
ATOM 718 O O . LYS A 1 94 ? 9.184 5.231 -18.596 1.00 97.81 94 LYS A O 1
ATOM 723 N N . ILE A 1 95 ? 9.609 3.644 -17.065 1.00 97.31 95 ILE A N 1
ATOM 724 C CA . ILE A 1 95 ? 10.648 2.949 -17.846 1.00 97.31 95 ILE A CA 1
ATOM 725 C C . ILE A 1 95 ? 10.095 2.498 -19.202 1.00 97.31 95 ILE A C 1
ATOM 727 O O . ILE A 1 95 ? 10.748 2.671 -20.229 1.00 97.31 95 ILE A O 1
ATOM 731 N N . SER A 1 96 ? 8.868 1.976 -19.215 1.00 96.50 96 SER A N 1
ATOM 732 C CA . SER A 1 96 ? 8.191 1.571 -20.451 1.00 96.50 96 SER A CA 1
ATOM 733 C C . SER A 1 96 ? 7.933 2.768 -21.372 1.00 96.50 96 SER A C 1
ATOM 735 O O . SER A 1 96 ? 8.241 2.709 -22.557 1.00 96.50 96 SER A O 1
ATOM 737 N N . GLN A 1 97 ? 7.470 3.898 -20.826 1.00 98.19 97 GLN A N 1
ATOM 738 C CA . GLN A 1 97 ? 7.286 5.130 -21.602 1.00 98.19 97 GLN A CA 1
ATOM 739 C C . GLN A 1 97 ? 8.597 5.690 -22.166 1.00 98.19 97 GLN A C 1
ATOM 741 O O . GLN A 1 97 ? 8.598 6.266 -23.252 1.00 98.19 97 GLN A O 1
ATOM 746 N N . ASP A 1 98 ? 9.700 5.584 -21.429 1.00 97.88 98 ASP A N 1
ATOM 747 C CA . ASP A 1 98 ? 11.007 6.059 -21.886 1.00 97.88 98 ASP A CA 1
ATOM 748 C C . ASP A 1 98 ? 11.560 5.161 -23.008 1.00 97.88 98 ASP A C 1
ATOM 750 O O . ASP A 1 98 ? 12.144 5.669 -23.968 1.00 97.88 98 ASP A O 1
ATOM 754 N N . PHE A 1 99 ? 11.288 3.854 -22.962 1.00 97.88 99 PHE A N 1
ATOM 755 C CA . PHE A 1 99 ? 11.546 2.944 -24.080 1.00 97.88 99 PHE A CA 1
ATOM 756 C C . PHE A 1 99 ? 10.699 3.284 -25.316 1.00 97.88 99 PHE A C 1
ATOM 758 O O . PHE A 1 99 ? 11.254 3.436 -26.402 1.00 97.88 99 PHE A O 1
ATOM 765 N N . ASP A 1 100 ? 9.392 3.514 -25.155 1.00 97.81 100 ASP A N 1
ATOM 766 C CA . ASP A 1 100 ? 8.499 3.890 -26.266 1.00 97.81 100 ASP A CA 1
ATOM 767 C C . ASP A 1 100 ? 8.929 5.199 -26.956 1.00 97.81 100 ASP A C 1
ATOM 769 O O . ASP A 1 100 ? 8.722 5.389 -28.156 1.00 97.81 100 ASP A O 1
ATOM 773 N N . LYS A 1 101 ? 9.561 6.114 -26.210 1.00 98.19 101 LYS A N 1
ATOM 774 C CA . LYS A 1 101 ? 10.131 7.370 -26.731 1.00 98.19 101 LYS A CA 1
ATOM 775 C C . LYS A 1 101 ? 11.506 7.197 -27.387 1.00 98.19 101 LYS A C 1
ATOM 777 O O . LYS A 1 101 ? 12.060 8.181 -27.873 1.00 98.19 101 LYS A O 1
ATOM 782 N N . GLY A 1 102 ? 12.078 5.994 -27.366 1.00 97.75 102 GLY A N 1
ATOM 783 C CA . GLY A 1 102 ? 13.428 5.711 -27.851 1.00 97.75 102 GLY A CA 1
ATOM 784 C C . GLY A 1 102 ? 14.543 6.290 -26.974 1.00 97.75 102 GLY A C 1
ATOM 785 O O . GLY A 1 102 ? 15.666 6.437 -27.448 1.00 97.75 102 GLY A O 1
ATOM 786 N N . VAL A 1 103 ? 14.247 6.652 -25.718 1.00 98.25 103 VAL A N 1
ATOM 787 C CA . VAL A 1 103 ? 15.258 7.129 -24.753 1.00 98.25 103 VAL A CA 1
ATOM 788 C C . VAL A 1 103 ? 16.123 5.968 -24.267 1.00 98.25 103 VAL A C 1
ATOM 790 O O . VAL A 1 103 ? 17.315 6.150 -24.028 1.00 98.25 103 VAL A O 1
ATOM 793 N N . LEU A 1 104 ? 15.522 4.784 -24.131 1.00 97.06 104 LEU A N 1
ATOM 794 C CA . LEU A 1 104 ? 16.194 3.551 -23.732 1.00 97.06 104 LEU A CA 1
ATOM 795 C C . LEU A 1 104 ? 16.329 2.608 -24.923 1.00 97.06 104 LEU A C 1
ATOM 797 O O . LEU A 1 104 ? 15.401 2.467 -25.721 1.00 97.06 104 LEU A O 1
ATOM 801 N N . ASP A 1 105 ? 17.464 1.917 -25.005 1.00 97.88 105 ASP A N 1
ATOM 802 C CA . ASP A 1 105 ? 17.590 0.769 -25.897 1.00 97.88 105 ASP A CA 1
ATOM 803 C C . ASP A 1 105 ? 16.901 -0.478 -25.307 1.00 97.88 105 ASP A C 1
ATOM 805 O O . ASP A 1 105 ? 16.551 -0.535 -24.124 1.00 97.88 105 ASP A O 1
ATOM 809 N N . PHE A 1 106 ? 16.699 -1.499 -26.144 1.00 97.31 106 PHE A N 1
ATOM 810 C CA . PHE A 1 106 ? 16.020 -2.731 -25.738 1.00 97.31 106 PHE A CA 1
ATOM 811 C C . PHE A 1 106 ? 16.742 -3.479 -24.606 1.00 97.31 106 PHE A C 1
ATOM 813 O O . PHE A 1 106 ? 16.088 -4.014 -23.712 1.00 97.31 106 PHE A O 1
ATOM 820 N N . ASN A 1 107 ? 18.077 -3.509 -24.613 1.00 97.88 107 ASN A N 1
ATOM 821 C CA . ASN A 1 107 ? 18.848 -4.236 -23.605 1.00 97.88 107 ASN A CA 1
ATOM 822 C C . ASN A 1 107 ? 18.767 -3.531 -22.244 1.00 97.88 107 ASN A C 1
ATOM 824 O O . ASN A 1 107 ? 18.571 -4.182 -21.220 1.00 97.88 107 ASN A O 1
ATOM 828 N N . GLN A 1 108 ? 18.865 -2.199 -22.232 1.00 97.56 108 GLN A N 1
ATOM 829 C CA . GLN A 1 108 ? 18.693 -1.368 -21.041 1.00 97.56 108 GLN A CA 1
ATOM 830 C C . GLN A 1 108 ? 17.287 -1.508 -20.465 1.00 97.56 108 GLN A C 1
ATOM 832 O O . GLN A 1 108 ? 17.133 -1.721 -19.263 1.00 97.56 108 GLN A O 1
ATOM 837 N N . TRP A 1 109 ? 16.266 -1.419 -21.320 1.00 97.62 109 TRP A N 1
ATOM 838 C CA . TRP A 1 109 ? 14.878 -1.608 -20.915 1.00 97.62 109 TRP A CA 1
ATOM 839 C C . TRP A 1 109 ? 14.660 -2.997 -20.304 1.00 97.62 109 TRP A C 1
ATOM 841 O O . TRP A 1 109 ? 14.132 -3.089 -19.198 1.00 97.62 109 TRP A O 1
ATOM 851 N N . SER A 1 110 ? 15.129 -4.062 -20.965 1.00 97.44 110 SER A N 1
ATOM 852 C CA . SER A 1 110 ? 14.968 -5.439 -20.485 1.00 97.44 110 SER A CA 1
ATOM 853 C C . SER A 1 110 ? 15.597 -5.642 -19.106 1.00 97.44 110 SER A C 1
ATOM 855 O O . SER A 1 110 ? 14.945 -6.181 -18.215 1.00 97.44 110 SER A O 1
ATOM 857 N N . LEU A 1 111 ? 16.834 -5.170 -18.907 1.00 98.00 111 LEU A N 1
ATOM 858 C CA . LEU A 1 111 ? 17.533 -5.285 -17.623 1.00 98.00 111 LEU A CA 1
ATOM 859 C C . LEU A 1 111 ? 16.829 -4.505 -16.506 1.00 98.00 111 LEU A C 1
ATOM 861 O O . LEU A 1 111 ? 16.720 -4.988 -15.380 1.00 98.00 111 LEU A O 1
ATOM 865 N N . LEU A 1 112 ? 16.340 -3.298 -16.805 1.00 97.50 112 LEU A N 1
ATOM 866 C CA . LEU A 1 112 ? 15.615 -2.487 -15.829 1.00 97.50 112 LEU A CA 1
ATOM 867 C C . LEU A 1 112 ? 14.282 -3.131 -15.448 1.00 97.50 112 LEU A C 1
ATOM 869 O O . LEU A 1 112 ? 13.963 -3.211 -14.264 1.00 97.50 112 LEU A O 1
ATOM 873 N N . VAL A 1 113 ? 13.512 -3.599 -16.431 1.00 94.75 113 VAL A N 1
ATOM 874 C CA . VAL A 1 113 ? 12.229 -4.261 -16.177 1.00 94.75 113 VAL A CA 1
ATOM 875 C C . VAL A 1 113 ? 12.432 -5.519 -15.339 1.00 94.75 113 VAL A C 1
ATOM 877 O O . VAL A 1 113 ? 11.713 -5.690 -14.362 1.00 94.75 113 VAL A O 1
ATOM 880 N N . GLU A 1 114 ? 13.417 -6.359 -15.658 1.00 96.81 114 GLU A N 1
ATOM 881 C CA . GLU A 1 114 ? 13.722 -7.566 -14.879 1.00 96.81 114 GLU A CA 1
ATOM 882 C C . GLU A 1 114 ? 14.052 -7.232 -13.416 1.00 96.81 114 GLU A C 1
ATOM 884 O O . GLU A 1 114 ? 13.408 -7.750 -12.505 1.00 96.81 114 GLU A O 1
ATOM 889 N N . HIS A 1 115 ? 14.952 -6.271 -13.186 1.00 97.69 115 HIS A N 1
ATOM 890 C CA . HIS A 1 115 ? 15.302 -5.813 -11.840 1.00 97.69 115 HIS A CA 1
ATOM 891 C C . HIS A 1 115 ? 14.081 -5.329 -11.036 1.00 97.69 115 HIS A C 1
ATOM 893 O O . HIS A 1 115 ? 13.919 -5.675 -9.864 1.00 97.69 115 HIS A O 1
ATOM 899 N N . TRP A 1 116 ? 13.204 -4.524 -11.646 1.00 97.44 116 TRP A N 1
ATOM 900 C CA . TRP A 1 116 ? 12.021 -4.011 -10.950 1.00 97.44 116 TRP A CA 1
ATOM 901 C C . TRP A 1 116 ? 10.938 -5.073 -10.751 1.00 97.44 116 TRP A C 1
ATOM 903 O O . TRP A 1 116 ? 10.273 -5.043 -9.719 1.00 97.44 116 TRP A O 1
ATOM 913 N N . ARG A 1 117 ? 10.805 -6.043 -11.663 1.00 94.44 117 ARG A N 1
ATOM 914 C CA . ARG A 1 117 ? 9.920 -7.209 -11.496 1.00 94.44 117 ARG A CA 1
ATOM 915 C C . ARG A 1 117 ? 10.359 -8.112 -10.350 1.00 94.44 117 ARG A C 1
ATOM 917 O O . ARG A 1 117 ? 9.514 -8.613 -9.612 1.00 94.44 117 ARG A O 1
ATOM 924 N N . ASP A 1 118 ? 11.659 -8.312 -10.174 1.00 97.94 118 ASP A N 1
ATOM 925 C CA . ASP A 1 118 ? 12.167 -9.074 -9.033 1.00 97.94 118 ASP A CA 1
ATOM 926 C C . ASP A 1 118 ? 11.897 -8.344 -7.713 1.00 97.94 118 ASP A C 1
ATOM 928 O O . ASP A 1 118 ? 11.497 -8.964 -6.725 1.00 97.94 118 ASP A O 1
ATOM 932 N N . ARG A 1 119 ? 12.033 -7.012 -7.701 1.00 97.75 119 ARG A N 1
ATOM 933 C CA . ARG A 1 119 ? 11.686 -6.201 -6.530 1.00 97.75 119 ARG A CA 1
ATOM 934 C C . ARG A 1 119 ? 10.185 -6.236 -6.223 1.00 97.75 119 ARG A C 1
ATOM 936 O O . ARG A 1 119 ? 9.830 -6.422 -5.065 1.00 97.75 119 ARG A O 1
ATOM 943 N N . GLU A 1 120 ? 9.331 -6.092 -7.235 1.00 96.69 120 GLU A N 1
ATOM 944 C CA . GLU A 1 120 ? 7.868 -6.229 -7.129 1.00 96.69 120 GLU A CA 1
ATOM 945 C C . GLU A 1 120 ? 7.501 -7.584 -6.507 1.00 96.69 120 GLU A C 1
ATOM 947 O O . GLU A 1 120 ? 6.781 -7.640 -5.513 1.00 96.69 120 GLU A O 1
ATOM 952 N N . ARG A 1 121 ? 8.091 -8.683 -7.005 1.00 97.69 121 ARG A N 1
ATOM 953 C CA . ARG A 1 121 ? 7.878 -10.030 -6.453 1.00 97.69 121 ARG A CA 1
ATOM 954 C C . ARG A 1 121 ? 8.282 -10.121 -4.982 1.00 97.69 121 ARG A C 1
ATOM 956 O O . ARG A 1 121 ? 7.519 -10.644 -4.177 1.00 97.69 121 ARG A O 1
ATOM 963 N N . ALA A 1 122 ? 9.444 -9.580 -4.621 1.00 98.06 122 ALA A N 1
ATOM 964 C CA . ALA A 1 122 ? 9.913 -9.587 -3.238 1.00 98.06 122 ALA A CA 1
ATOM 965 C C . ALA A 1 122 ? 9.005 -8.772 -2.295 1.00 98.06 122 ALA A C 1
ATOM 967 O O . ALA A 1 122 ? 8.846 -9.135 -1.129 1.00 98.06 122 ALA A O 1
ATOM 968 N N . ILE A 1 123 ? 8.409 -7.671 -2.766 1.00 97.00 123 ILE A N 1
ATOM 969 C CA . ILE A 1 123 ? 7.429 -6.906 -1.980 1.00 97.00 123 ILE A CA 1
ATOM 970 C C . ILE A 1 123 ? 6.114 -7.673 -1.861 1.00 97.00 123 ILE A C 1
ATOM 972 O O . ILE A 1 123 ? 5.584 -7.782 -0.756 1.00 97.00 123 ILE A O 1
ATOM 976 N N . ALA A 1 124 ? 5.627 -8.260 -2.953 1.00 94.81 124 ALA A N 1
ATOM 977 C CA . ALA A 1 124 ? 4.409 -9.060 -2.951 1.00 94.81 124 ALA A CA 1
ATOM 978 C C . ALA A 1 124 ? 4.507 -10.252 -1.983 1.00 94.81 124 ALA A C 1
ATOM 980 O O . ALA A 1 124 ? 3.574 -10.501 -1.221 1.00 94.81 124 ALA A O 1
ATOM 981 N N . GLU A 1 125 ? 5.653 -10.940 -1.944 1.00 97.38 125 GLU A N 1
ATOM 982 C CA . GLU A 1 125 ? 5.926 -12.009 -0.975 1.00 97.38 125 GLU A CA 1
ATOM 983 C C . GLU A 1 125 ? 5.841 -11.497 0.469 1.00 97.38 125 GLU A C 1
ATOM 985 O O . GLU A 1 125 ? 5.137 -12.086 1.288 1.00 97.38 125 GLU A O 1
ATOM 990 N N . LYS A 1 126 ? 6.459 -10.349 0.776 1.00 96.69 126 LYS A N 1
ATOM 991 C CA . LYS A 1 126 ? 6.351 -9.730 2.109 1.00 96.69 126 LYS A CA 1
ATOM 992 C C . LYS A 1 126 ? 4.915 -9.338 2.453 1.00 96.69 126 LYS A C 1
ATOM 994 O O . LYS A 1 126 ? 4.494 -9.513 3.590 1.00 96.69 126 LYS A O 1
ATOM 999 N N . MET A 1 127 ? 4.150 -8.808 1.502 1.00 94.44 127 MET A N 1
ATOM 1000 C CA . MET A 1 127 ? 2.742 -8.455 1.721 1.00 94.44 127 MET A CA 1
ATOM 1001 C C . MET A 1 127 ? 1.875 -9.691 1.987 1.00 94.44 127 MET A C 1
ATOM 1003 O O . MET A 1 127 ? 0.977 -9.652 2.833 1.00 94.44 127 MET A O 1
ATOM 1007 N N . ASP A 1 128 ? 2.142 -10.798 1.300 1.00 94.88 128 ASP A N 1
ATOM 1008 C CA . ASP A 1 128 ? 1.466 -12.073 1.535 1.00 94.88 128 ASP A CA 1
ATOM 1009 C C . ASP A 1 128 ? 1.841 -12.656 2.909 1.00 94.88 128 ASP A C 1
ATOM 1011 O O . ASP A 1 128 ? 0.968 -13.086 3.666 1.00 94.88 128 ASP A O 1
ATOM 1015 N N . GLU A 1 129 ? 3.115 -12.573 3.300 1.00 94.81 129 GLU A N 1
ATOM 1016 C CA . GLU A 1 129 ? 3.567 -12.909 4.654 1.00 94.81 129 GLU A CA 1
ATOM 1017 C C . GLU A 1 129 ? 2.872 -12.057 5.722 1.00 94.81 129 GLU A C 1
ATOM 1019 O O . GLU A 1 129 ? 2.371 -12.612 6.702 1.00 94.81 129 GLU A O 1
ATOM 1024 N N . GLU A 1 130 ? 2.760 -10.738 5.531 1.00 92.25 130 GLU A N 1
ATOM 1025 C CA . GLU A 1 130 ? 1.983 -9.862 6.417 1.00 92.25 130 GLU A CA 1
ATOM 1026 C C . GLU A 1 130 ? 0.512 -10.261 6.486 1.00 92.25 130 GLU A C 1
ATOM 1028 O O . GLU A 1 130 ? -0.107 -10.169 7.539 1.00 92.25 130 GLU A O 1
ATOM 1033 N N . THR A 1 131 ? -0.072 -10.702 5.377 1.00 88.12 131 THR A N 1
ATOM 1034 C CA . THR A 1 131 ? -1.483 -11.102 5.349 1.00 88.12 131 THR A CA 1
ATOM 1035 C C . THR A 1 131 ? -1.695 -12.418 6.098 1.00 88.12 131 THR A C 1
ATOM 1037 O O . THR A 1 131 ? -2.716 -12.603 6.759 1.00 88.12 131 THR A O 1
ATOM 1040 N N . LYS A 1 132 ? -0.716 -13.327 6.037 1.00 90.69 132 LYS A N 1
ATOM 1041 C CA . LYS A 1 132 ? -0.750 -14.634 6.709 1.00 90.69 132 LYS A CA 1
ATOM 1042 C C . LYS A 1 132 ? -0.400 -14.560 8.195 1.00 90.69 132 LYS A C 1
ATOM 1044 O O . LYS A 1 132 ? -0.993 -15.277 8.998 1.00 90.69 132 LYS A O 1
ATOM 1049 N N . THR A 1 133 ? 0.588 -13.742 8.551 1.00 89.44 133 THR A N 1
ATOM 1050 C CA . THR A 1 133 ? 1.212 -13.716 9.889 1.00 89.44 133 THR A CA 1
ATOM 1051 C C . THR A 1 133 ? 0.996 -12.414 10.651 1.00 89.44 133 THR A C 1
ATOM 1053 O O . THR A 1 133 ? 1.322 -12.342 11.835 1.00 89.44 133 THR A O 1
ATOM 1056 N N . GLY A 1 134 ? 0.473 -11.385 9.988 1.00 77.69 134 GLY A N 1
ATOM 1057 C CA . GLY A 1 134 ? 0.283 -10.065 10.564 1.00 77.69 134 GLY A CA 1
ATOM 1058 C C . GLY A 1 134 ? -0.808 -10.010 11.633 1.00 77.69 134 GLY A C 1
ATOM 1059 O O . GLY A 1 134 ? -1.426 -11.024 11.969 1.00 77.69 134 GLY A O 1
ATOM 1060 N N . PRO A 1 135 ? -1.040 -8.808 12.188 1.00 77.94 135 PRO A N 1
ATOM 1061 C CA . PRO A 1 135 ? -1.949 -8.615 13.309 1.00 77.94 135 PRO A CA 1
ATOM 1062 C C . PRO A 1 135 ? -3.342 -9.154 12.981 1.00 77.94 135 PRO A C 1
ATOM 1064 O O . PRO A 1 135 ? -3.990 -8.716 12.029 1.00 77.94 135 PRO A O 1
ATOM 1067 N N . GLN A 1 136 ? -3.793 -10.117 13.780 1.00 78.31 136 GLN A N 1
ATOM 1068 C CA . GLN A 1 136 ? -5.053 -10.827 13.559 1.00 78.31 136 GLN A CA 1
ATOM 1069 C C . GLN A 1 136 ? -6.240 -10.081 14.163 1.00 78.31 136 GLN A C 1
ATOM 1071 O O . GLN A 1 136 ? -7.394 -10.354 13.823 1.00 78.31 136 GLN A O 1
ATOM 1076 N N . SER A 1 137 ? -5.974 -9.132 15.064 1.00 87.19 137 SER A N 1
ATOM 1077 C CA . SER A 1 137 ? -7.010 -8.336 15.708 1.00 87.19 137 SER A CA 1
ATOM 1078 C C . SER A 1 137 ? -6.936 -6.861 15.326 1.00 87.19 137 SER A C 1
ATOM 1080 O O . SER A 1 137 ? -5.874 -6.280 15.110 1.00 87.19 137 SER A O 1
ATOM 1082 N N . LEU A 1 138 ? -8.102 -6.213 15.316 1.00 87.19 138 LEU A N 1
ATOM 1083 C CA . LEU A 1 138 ? -8.210 -4.769 15.108 1.00 87.19 138 LEU A CA 1
ATOM 1084 C C . LEU A 1 138 ? -7.410 -3.970 16.155 1.00 87.19 138 LEU A C 1
ATOM 1086 O O . LEU A 1 138 ? -6.904 -2.898 15.845 1.00 87.19 138 LEU A O 1
ATOM 1090 N N . ASN A 1 139 ? -7.273 -4.496 17.375 1.00 89.62 139 ASN A N 1
ATOM 1091 C CA . ASN A 1 139 ? -6.485 -3.868 18.433 1.00 89.62 139 ASN A CA 1
ATOM 1092 C C . ASN A 1 139 ? -4.992 -3.829 18.072 1.00 89.62 139 ASN A C 1
ATOM 1094 O O . ASN A 1 139 ? -4.369 -2.775 18.135 1.00 89.62 139 ASN A O 1
ATOM 1098 N N . GLU A 1 140 ? -4.439 -4.953 17.617 1.00 90.44 140 GLU A N 1
ATOM 1099 C CA . GLU A 1 140 ? -3.045 -5.033 17.165 1.00 90.44 140 GLU A CA 1
ATOM 1100 C C . GLU A 1 140 ? -2.804 -4.176 15.916 1.00 90.44 140 GLU A C 1
ATOM 1102 O O . GLU A 1 140 ? -1.768 -3.520 15.799 1.00 90.44 140 GLU A O 1
ATOM 1107 N N . VAL A 1 141 ? -3.779 -4.119 14.999 1.00 91.69 141 VAL A N 1
ATOM 1108 C CA . VAL A 1 141 ? -3.727 -3.192 13.863 1.00 91.69 141 VAL A CA 1
ATOM 1109 C C . VAL A 1 141 ? -3.612 -1.760 14.375 1.00 91.69 141 VAL A C 1
ATOM 1111 O O . VAL A 1 141 ? -2.672 -1.069 13.999 1.00 91.69 141 VAL A O 1
ATOM 1114 N N . LEU A 1 142 ? -4.498 -1.313 15.266 1.00 90.81 142 LEU A N 1
ATOM 1115 C CA . LEU A 1 142 ? -4.442 0.038 15.836 1.00 90.81 142 LEU A CA 1
ATOM 1116 C C . LEU A 1 142 ? -3.109 0.303 16.551 1.00 90.81 142 LEU A C 1
ATOM 1118 O O . LEU A 1 142 ? -2.512 1.356 16.348 1.00 90.81 142 LEU A O 1
ATOM 1122 N N . GLN A 1 143 ? -2.579 -0.659 17.303 1.00 90.44 143 GLN A N 1
ATOM 1123 C CA . GLN A 1 143 ? -1.258 -0.527 17.925 1.00 90.44 143 GLN A CA 1
ATOM 1124 C C . GLN A 1 143 ? -0.140 -0.350 16.895 1.00 90.44 143 GLN A C 1
ATOM 1126 O O . GLN A 1 143 ? 0.749 0.475 17.098 1.00 90.44 143 GLN A O 1
ATOM 1131 N N . SER A 1 144 ? -0.205 -1.044 15.751 1.00 92.00 144 SER A N 1
ATOM 1132 C CA . SER A 1 144 ? 0.768 -0.853 14.665 1.00 92.00 144 SER A CA 1
ATOM 1133 C C . SER A 1 144 ? 0.757 0.573 14.097 1.00 92.00 144 SER A C 1
ATOM 1135 O O . SER A 1 144 ? 1.768 1.031 13.577 1.00 92.00 144 SER A O 1
ATOM 1137 N N . TRP A 1 145 ? -0.358 1.294 14.254 1.00 90.50 145 TRP A N 1
ATOM 1138 C CA . TRP A 1 145 ? -0.513 2.708 13.900 1.00 90.50 145 TRP A CA 1
ATOM 1139 C C . TRP A 1 145 ? -0.158 3.675 15.045 1.00 90.50 145 TRP A C 1
ATOM 1141 O O . TRP A 1 145 ? -0.410 4.873 14.931 1.00 90.50 145 TRP A O 1
ATOM 1151 N N . GLY A 1 146 ? 0.417 3.180 16.146 1.00 90.81 146 GLY A N 1
ATOM 1152 C CA . GLY A 1 146 ? 0.883 3.988 17.276 1.00 90.81 146 GLY A CA 1
ATOM 1153 C C . GLY A 1 146 ? -0.170 4.290 18.346 1.00 90.81 146 GLY A C 1
ATOM 1154 O O . GLY A 1 146 ? 0.092 5.098 19.235 1.00 90.81 146 GLY A O 1
ATOM 1155 N N . TYR A 1 147 ? -1.347 3.663 18.289 1.00 88.56 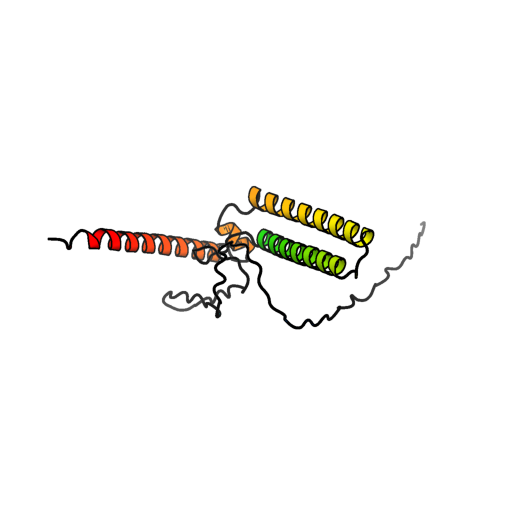147 TYR A N 1
ATOM 1156 C CA . TYR A 1 147 ? -2.350 3.794 19.348 1.00 88.56 147 TYR A CA 1
ATOM 1157 C C . TYR A 1 147 ? -1.914 3.008 20.589 1.00 88.56 147 TYR A C 1
ATOM 1159 O O . TYR A 1 147 ? -1.422 1.884 20.478 1.00 88.56 147 TYR A O 1
ATOM 1167 N N . THR A 1 148 ? -2.134 3.566 21.782 1.00 93.81 148 THR A N 1
ATOM 1168 C CA . THR A 1 148 ? -1.941 2.800 23.024 1.00 93.81 148 THR A CA 1
ATOM 1169 C C . THR A 1 148 ? -3.023 1.729 23.174 1.00 93.81 148 THR A C 1
ATOM 1171 O O . THR A 1 148 ? -4.079 1.814 22.542 1.00 93.81 148 THR A O 1
ATOM 1174 N N . ASN A 1 149 ? -2.801 0.735 24.040 1.00 92.44 149 ASN A N 1
ATOM 1175 C CA . ASN A 1 149 ? -3.791 -0.315 24.304 1.00 92.44 149 ASN A CA 1
ATOM 1176 C C . ASN A 1 149 ? -5.137 0.266 24.755 1.00 92.44 149 ASN A C 1
ATOM 1178 O O . ASN A 1 149 ? -6.185 -0.163 24.277 1.00 92.44 149 ASN A O 1
ATOM 1182 N N . GLU A 1 150 ? -5.114 1.279 25.622 1.00 92.19 150 GLU A N 1
ATOM 1183 C CA . GLU A 1 150 ? -6.322 1.926 26.139 1.00 92.19 150 GLU A CA 1
ATOM 1184 C C . GLU A 1 150 ? -7.051 2.702 25.035 1.00 92.19 150 GLU A C 1
ATOM 1186 O O . GLU A 1 150 ? -8.279 2.654 24.936 1.00 92.19 150 GLU A O 1
ATOM 1191 N N . GLN A 1 151 ? -6.301 3.399 24.175 1.00 90.00 151 GLN A N 1
ATOM 1192 C CA . GLN A 1 151 ? -6.865 4.128 23.039 1.00 90.00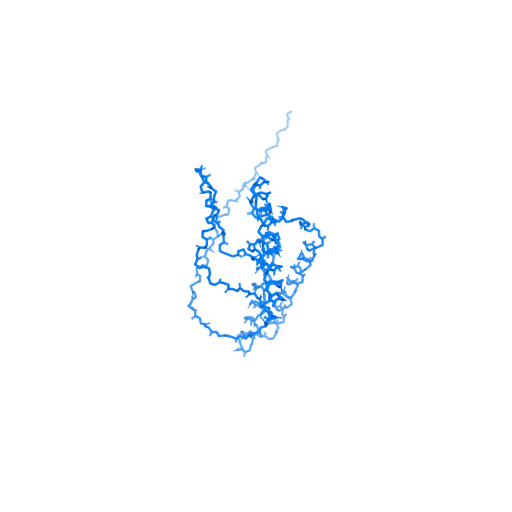 151 GLN A CA 1
ATOM 1193 C C . GLN A 1 151 ? -7.481 3.175 22.017 1.00 90.00 151 GLN A C 1
ATOM 1195 O O . GLN A 1 151 ? -8.590 3.411 21.536 1.00 90.00 151 GLN A O 1
ATOM 1200 N N . ALA A 1 152 ? -6.777 2.094 21.694 1.00 89.75 152 ALA A N 1
ATOM 1201 C CA . ALA A 1 152 ? -7.231 1.108 20.733 1.00 89.75 152 ALA A CA 1
ATOM 1202 C C . ALA A 1 152 ? -8.477 0.362 21.239 1.00 89.75 152 ALA A C 1
ATOM 1204 O O . ALA A 1 152 ? -9.440 0.202 20.485 1.00 89.75 152 ALA A O 1
ATOM 1205 N N . GLU A 1 153 ? -8.532 0.011 22.528 1.00 90.50 153 GLU A N 1
ATOM 1206 C CA . GLU A 1 153 ? -9.726 -0.574 23.143 1.00 90.50 153 GLU A CA 1
ATOM 1207 C C . GLU A 1 153 ? -10.913 0.403 23.137 1.00 90.50 153 GLU A C 1
ATOM 1209 O O . GLU A 1 153 ? -12.040 0.015 22.819 1.00 90.50 153 GLU A O 1
ATOM 1214 N N . LEU A 1 154 ? -10.677 1.686 23.424 1.00 90.62 154 LEU A N 1
ATOM 1215 C CA . LEU A 1 154 ? -11.719 2.713 23.386 1.00 90.62 154 LEU A CA 1
ATOM 1216 C C . LEU 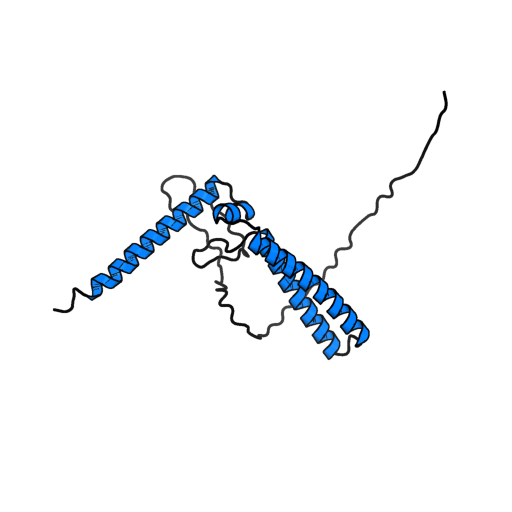A 1 154 ? -12.286 2.899 21.972 1.00 90.62 154 LEU A C 1
ATOM 1218 O O . LEU A 1 154 ? -13.506 2.955 21.792 1.00 90.62 154 LEU A O 1
ATOM 1222 N N . VAL A 1 155 ? -11.415 2.955 20.961 1.00 87.75 155 VAL A N 1
ATOM 1223 C CA . VAL A 1 155 ? -11.810 3.027 19.547 1.00 87.75 155 VAL A CA 1
ATOM 1224 C C . VAL A 1 155 ? -12.600 1.778 19.147 1.00 87.75 155 VAL A C 1
ATOM 1226 O O . VAL A 1 155 ? -13.641 1.893 18.494 1.00 87.75 155 VAL A O 1
ATOM 1229 N N . PHE A 1 156 ? -12.160 0.599 19.589 1.00 85.56 156 PHE A N 1
ATOM 1230 C CA . PHE A 1 156 ? -12.836 -0.671 19.337 1.00 85.56 156 PHE A CA 1
ATOM 1231 C C . PHE A 1 156 ? -14.247 -0.716 19.943 1.00 85.56 156 PHE A C 1
ATOM 1233 O O . PHE A 1 156 ? -15.212 -0.996 19.227 1.00 85.56 156 PHE A O 1
ATOM 1240 N N . ARG A 1 157 ? -14.395 -0.381 21.233 1.00 87.88 157 ARG A N 1
ATOM 1241 C CA . ARG A 1 157 ? -15.698 -0.345 21.923 1.00 87.88 157 ARG A CA 1
ATOM 1242 C C . ARG A 1 157 ? -16.659 0.631 21.252 1.00 87.88 157 ARG A C 1
ATOM 1244 O O . ARG A 1 157 ? -17.774 0.254 20.904 1.00 87.88 157 ARG A O 1
ATOM 1251 N N . ARG A 1 158 ? -16.197 1.850 20.957 1.00 86.12 158 ARG A N 1
ATOM 1252 C CA . ARG A 1 158 ? -17.018 2.865 20.280 1.00 86.12 158 ARG A CA 1
ATOM 1253 C C . ARG A 1 158 ? -17.488 2.403 18.901 1.00 86.12 158 ARG A C 1
ATOM 1255 O O . ARG A 1 158 ? -18.617 2.689 18.505 1.00 86.12 158 ARG A O 1
ATOM 1262 N N . ASN A 1 159 ? -16.633 1.701 18.160 1.00 86.38 159 ASN A N 1
ATOM 1263 C CA . ASN A 1 159 ? -17.003 1.149 16.862 1.00 86.38 159 ASN A CA 1
ATOM 1264 C C . ASN A 1 159 ? -18.108 0.089 16.992 1.00 86.38 159 ASN A C 1
ATOM 1266 O O . ASN A 1 159 ? -19.070 0.107 16.223 1.00 86.38 159 ASN A O 1
ATOM 1270 N N . LEU A 1 160 ? -18.004 -0.797 17.986 1.00 86.12 160 LEU A N 1
ATOM 1271 C CA . LEU A 1 160 ? -19.033 -1.796 18.277 1.00 86.12 160 LEU A CA 1
ATOM 1272 C C . LEU A 1 160 ? -20.370 -1.155 18.651 1.00 86.12 160 LEU A C 1
ATOM 1274 O O . LEU A 1 160 ? -21.393 -1.527 18.072 1.00 86.12 160 LEU A O 1
ATOM 1278 N N . ASP A 1 161 ? -20.359 -0.166 19.544 1.00 88.31 161 ASP A N 1
ATOM 1279 C CA . ASP A 1 161 ? -21.568 0.544 19.972 1.00 88.31 161 ASP A CA 1
ATOM 1280 C C . ASP A 1 161 ? -22.274 1.197 18.779 1.00 88.31 161 ASP A C 1
ATOM 1282 O O . ASP A 1 161 ? -23.471 1.000 18.564 1.00 88.31 161 ASP A O 1
ATOM 1286 N N . MET A 1 162 ? -21.510 1.879 17.921 1.00 85.06 162 MET A N 1
ATOM 1287 C CA . MET A 1 162 ? -22.033 2.505 16.707 1.00 85.06 162 MET A CA 1
ATOM 1288 C C . MET A 1 162 ? -22.641 1.478 15.741 1.00 85.06 162 MET A C 1
ATOM 1290 O O . MET A 1 162 ? -23.684 1.724 15.132 1.00 85.06 162 MET A O 1
ATOM 1294 N N . ARG A 1 163 ? -22.025 0.297 15.597 1.00 85.00 163 ARG A N 1
ATOM 1295 C CA . ARG A 1 163 ? -22.558 -0.786 14.752 1.00 85.00 163 ARG A CA 1
ATOM 1296 C C . ARG A 1 163 ? -23.860 -1.352 15.307 1.00 85.00 163 ARG A C 1
ATOM 1298 O O . ARG A 1 163 ? -24.780 -1.620 14.530 1.00 85.00 163 ARG A O 1
ATOM 1305 N N . LEU A 1 164 ? -23.947 -1.538 16.621 1.00 88.12 164 LEU A N 1
ATOM 1306 C CA . LEU A 1 164 ? -25.162 -2.006 17.284 1.00 88.12 164 LEU A CA 1
ATOM 1307 C C . LEU A 1 164 ? -26.293 -0.987 17.142 1.00 88.12 164 LEU A C 1
ATOM 1309 O O . LEU A 1 164 ? -27.406 -1.364 16.770 1.00 88.12 164 LEU A O 1
ATOM 1313 N N . GLU A 1 165 ? -25.997 0.296 17.340 1.00 88.25 165 GLU A N 1
ATOM 1314 C CA . GLU A 1 165 ? -26.960 1.379 17.169 1.00 88.25 165 GLU A CA 1
ATOM 1315 C C . GLU A 1 165 ? -27.462 1.470 15.721 1.00 88.25 165 GLU A C 1
ATOM 1317 O O . GLU A 1 165 ? -28.671 1.466 15.477 1.00 88.25 165 GLU A O 1
ATOM 1322 N N . ASN A 1 166 ? -26.554 1.462 14.740 1.00 84.25 166 ASN A N 1
ATOM 1323 C CA . ASN A 1 166 ? -26.914 1.480 13.321 1.00 84.25 166 ASN A CA 1
ATOM 1324 C C . ASN A 1 166 ? -27.780 0.273 12.939 1.00 84.25 166 ASN A C 1
ATOM 1326 O O . ASN A 1 166 ? -28.758 0.413 12.200 1.00 84.25 166 ASN A O 1
ATOM 1330 N N . ARG A 1 167 ? -27.478 -0.914 13.482 1.00 86.88 167 ARG A N 1
ATOM 1331 C CA . ARG A 1 167 ? -28.285 -2.122 13.270 1.00 86.88 167 ARG A CA 1
ATOM 1332 C C . ARG A 1 167 ? -29.672 -1.998 13.900 1.00 86.88 167 ARG A C 1
ATOM 1334 O O . ARG A 1 167 ? -30.653 -2.418 13.283 1.00 86.88 167 ARG A O 1
ATOM 1341 N N . ALA A 1 168 ? -29.771 -1.427 15.098 1.00 86.62 168 ALA A N 1
ATOM 1342 C CA . ALA A 1 168 ? -31.045 -1.188 15.765 1.00 86.62 168 ALA A CA 1
ATOM 1343 C C . ALA A 1 168 ? -31.912 -0.204 14.964 1.00 86.62 168 ALA A C 1
ATOM 1345 O O . ALA A 1 168 ? -33.063 -0.525 14.658 1.00 86.62 168 ALA A O 1
ATOM 1346 N N . ARG A 1 169 ? -31.348 0.933 14.538 1.00 84.50 169 ARG A N 1
ATOM 1347 C CA . ARG A 1 169 ? -32.034 1.935 13.703 1.00 84.50 169 ARG A CA 1
ATOM 1348 C C . ARG A 1 169 ? -32.487 1.348 12.366 1.00 84.50 169 ARG A C 1
ATOM 1350 O O . ARG A 1 169 ? -33.652 1.476 12.000 1.00 84.50 169 ARG A O 1
ATOM 1357 N N . SER A 1 170 ? -31.602 0.624 11.676 1.00 84.56 170 SER A N 1
ATOM 1358 C CA . SER A 1 170 ? -31.925 -0.057 10.414 1.00 84.56 170 SER A CA 1
ATOM 1359 C C . SER A 1 170 ? -33.109 -1.020 10.564 1.00 84.56 170 SER A C 1
ATOM 1361 O O . SER A 1 170 ? -34.028 -0.994 9.746 1.00 84.56 170 SER A O 1
ATOM 1363 N N . ARG A 1 171 ? -33.157 -1.808 11.650 1.00 78.12 171 ARG A N 1
ATOM 1364 C CA . ARG A 1 171 ? -34.303 -2.685 11.941 1.00 78.12 171 ARG A CA 1
ATOM 1365 C C . ARG A 1 171 ? -35.600 -1.899 12.145 1.00 78.12 171 ARG A C 1
ATOM 1367 O O . ARG A 1 171 ? -36.618 -2.284 11.580 1.00 78.12 171 ARG A O 1
ATOM 1374 N N . HIS A 1 172 ? -35.573 -0.792 12.886 1.00 73.88 172 HIS A N 1
ATOM 1375 C CA . HIS A 1 172 ? -36.770 0.029 13.121 1.00 73.88 172 HIS A CA 1
ATOM 1376 C C . HIS A 1 172 ? -37.352 0.597 11.818 1.00 73.88 172 HIS A C 1
ATOM 1378 O O . HIS A 1 172 ? -38.571 0.628 11.652 1.00 73.88 172 HIS A O 1
ATOM 1384 N N . HIS A 1 173 ? -36.502 0.968 10.856 1.00 69.62 173 HIS A N 1
ATOM 1385 C CA . HIS A 1 173 ? -36.958 1.454 9.551 1.00 69.62 173 HIS A CA 1
ATOM 1386 C C . HIS A 1 173 ? -37.653 0.383 8.700 1.00 69.62 173 HIS A C 1
ATOM 1388 O O . HIS A 1 173 ? -38.548 0.717 7.924 1.00 69.62 173 HIS A O 1
ATOM 1394 N N . LEU A 1 174 ? -37.276 -0.890 8.847 1.00 67.75 174 LEU A N 1
ATOM 1395 C CA . LEU A 1 174 ? -37.912 -1.994 8.124 1.00 67.75 174 LEU A CA 1
ATOM 1396 C C . LEU A 1 174 ? -39.276 -2.358 8.724 1.00 67.75 174 LEU A C 1
ATOM 1398 O O . LEU A 1 174 ? -40.229 -2.570 7.981 1.00 67.75 174 LEU A O 1
ATOM 1402 N N . PHE A 1 175 ? -39.402 -2.363 10.054 1.00 62.25 175 PHE A N 1
ATOM 1403 C CA . PHE A 1 175 ? -40.677 -2.671 10.713 1.00 62.25 175 PHE A CA 1
ATOM 1404 C C . PHE A 1 175 ? -41.697 -1.525 10.627 1.00 62.25 175 PHE A C 1
ATOM 1406 O O . PHE A 1 175 ? -42.887 -1.789 10.481 1.00 62.25 175 PHE A O 1
ATOM 1413 N N . GLY A 1 176 ? -41.254 -0.262 10.628 1.00 59.34 176 GLY A N 1
ATOM 1414 C CA . GLY A 1 176 ? -42.150 0.899 10.538 1.00 59.34 176 GLY A CA 1
ATOM 1415 C C . GLY A 1 176 ? -42.886 1.058 9.199 1.00 59.34 176 GLY A C 1
ATOM 1416 O O . GLY A 1 176 ? -43.841 1.825 9.122 1.00 59.34 176 GLY A O 1
ATOM 1417 N N . ARG A 1 177 ? -42.471 0.347 8.139 1.00 57.84 177 ARG A N 1
ATOM 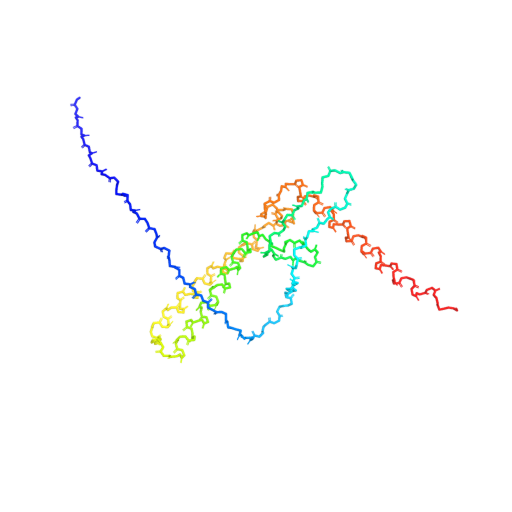1418 C CA . ARG A 1 177 ? -43.169 0.357 6.839 1.00 57.84 177 ARG A CA 1
ATOM 1419 C C . ARG A 1 177 ? -44.325 -0.640 6.749 1.00 57.84 177 ARG A C 1
ATOM 1421 O O . ARG A 1 177 ? -45.221 -0.419 5.946 1.00 57.84 177 ARG A O 1
ATOM 1428 N N . ASN A 1 178 ? -44.338 -1.682 7.580 1.00 57.34 178 ASN A N 1
ATOM 1429 C CA . ASN A 1 178 ? -45.352 -2.739 7.507 1.00 57.34 178 ASN A CA 1
ATOM 1430 C C . ASN A 1 178 ? -46.591 -2.475 8.376 1.00 57.34 178 ASN A C 1
ATOM 1432 O O . ASN A 1 178 ? -47.550 -3.227 8.291 1.00 57.34 178 ASN A O 1
ATOM 1436 N N . THR A 1 179 ? -46.598 -1.423 9.198 1.00 56.88 179 THR A N 1
ATOM 1437 C CA . THR A 1 179 ? -47.708 -1.117 10.121 1.00 56.88 179 THR A CA 1
ATOM 1438 C C . THR A 1 179 ? -48.585 0.054 9.674 1.00 56.88 179 THR A C 1
ATOM 1440 O O . THR A 1 179 ? -49.396 0.539 10.457 1.00 56.88 179 THR A O 1
ATOM 1443 N N . ARG A 1 180 ? -48.420 0.549 8.439 1.00 54.78 180 ARG A N 1
ATOM 1444 C CA . ARG A 1 180 ? -49.145 1.732 7.934 1.00 54.78 180 ARG A CA 1
ATOM 1445 C C . ARG A 1 180 ? -49.968 1.483 6.666 1.00 54.78 180 ARG A C 1
ATOM 1447 O O . ARG A 1 180 ? -50.333 2.440 5.994 1.00 54.78 180 ARG A O 1
ATOM 1454 N N . GLY A 1 181 ? -50.211 0.217 6.340 1.00 58.09 181 GLY A N 1
ATOM 1455 C CA . GLY A 1 181 ? -51.129 -0.200 5.284 1.00 58.09 181 GLY A CA 1
ATOM 1456 C C . GLY A 1 181 ? -52.312 -0.948 5.885 1.00 58.09 181 GLY A C 1
ATOM 1457 O O . GLY A 1 181 ? -52.337 -2.166 5.787 1.00 58.09 181 GLY A O 1
ATOM 1458 N N . ASP A 1 182 ? -53.214 -0.204 6.522 1.00 50.44 182 ASP A N 1
ATOM 1459 C CA . ASP A 1 182 ? -54.628 -0.533 6.745 1.00 50.44 182 ASP A CA 1
ATOM 1460 C C . ASP A 1 182 ? -55.430 0.753 6.493 1.00 50.44 182 ASP A C 1
ATOM 1462 O O . ASP A 1 182 ? -54.984 1.822 6.985 1.00 50.44 182 ASP A O 1
#

Foldseek 3Di:
DDDDDDDDDDDDDDDDDDDDDDDDDDDDDDDDDPPQPPPVDPQDQPQPPDPDDDRPRPRDDPQARADPLRARPAAPVLSVLVVVLVVLVVVLVVLVVCVVVVVDDPVRSVVVNVVSVVVNVVSVVVNVVCVVPNDPDSLSRVVSVVADSVRSVVVVVVSVVVVVVVVVVVVVVVVVVVPPDD

Sequence (182 aa):
MLSRESMSSPNTLNGPNAFKSSWPGGSAHGGSYFHSCRLSVDSYCLLISGSTACAQRISVHSGIPLNQWGLPSCSYRYHMLHLEDLEIEETIKKISQDFDKGVLDFNQWSLLVEHWRDRERAIAEKMDEETKTGPQSLNEVLQSWGYTNEQAELVFRRNLDMRLENRARSRHHLFGRNTRGD

Secondary structure (DSSP, 8-state):
--------PPP---------------------------------------SSS--------TT--B-TTSSBSS-HHHHHHHHHHHHHHHHHHHHHHHHHTTSS-HHHHHHHHHHHHHHHHHHHHHHHHHHHHS--SHHHHHHHTT--HHHHHHHHHHHHHHHHHHHHHHHHHHHTTTTS--

pLDDT: mean 73.77, std 22.82, range [32.34, 98.25]

Radius of gyration: 26.28 Å; chains: 1; bounding box: 111×35×58 Å